Protein AF-A0A9D6AW82-F1 (afdb_monomer_lite)

Secondary structure (DSSP, 8-state):
--HHHHHHHHHHHHHHHHHHHHHHSS--TTHHHHHHHHHHHHHHHHHHHHTT----HHHHHHHHHHHHHHHHHHS-TTTTHHHHHHHHHHHHHHHHHHHHHHHHHH-

Radius of gyration: 14.91 Å; chains: 1; bounding box: 45×24×32 Å

pLDDT: mean 70.43, std 11.09, range [44.69, 91.81]

Foldseek 3Di:
DDPVLVVQLVVLVVVLVVQLVVQVVDPDVLSSVLSVLLSVLLSVQSNCVSVVHHQDLVNSLVVSVVCVVVVCVPPPCPPVVVVVVVSVVVSSVRNSVSSVVSVVVVD

Sequence (107 aa):
MTEDQESKCHKIIHSHAVAGAAGNAVPVPGLGIATDMVTMTTMTMSLCAVFGGSLTEEAAKALAIATIKNTLLKQPIKTLTKELSKLIPFLGQVVAPSITVIMLEAA

Structure (mmCIF, N/CA/C/O backbone):
data_AF-A0A9D6AW82-F1
#
_entry.id   AF-A0A9D6AW82-F1
#
loop_
_atom_site.group_PDB
_atom_site.id
_atom_site.type_symbol
_atom_site.label_atom_id
_atom_site.label_alt_id
_atom_site.label_comp_id
_atom_site.label_asym_id
_atom_site.label_entity_id
_atom_site.label_seq_id
_atom_site.pdbx_PDB_ins_code
_atom_site.Cartn_x
_atom_site.Cartn_y
_atom_site.Cartn_z
_atom_site.occupancy
_atom_site.B_iso_or_equiv
_atom_site.auth_seq_id
_atom_site.auth_comp_id
_atom_site.auth_asym_id
_atom_site.auth_atom_id
_atom_site.pdbx_PDB_model_num
ATOM 1 N N . MET A 1 1 ? -12.156 -5.647 18.685 1.00 69.12 1 MET A N 1
ATOM 2 C CA . M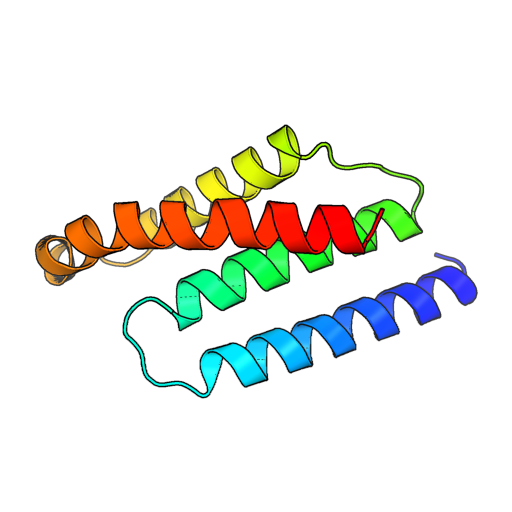ET A 1 1 ? -12.617 -5.742 17.290 1.00 69.12 1 MET A CA 1
ATOM 3 C C . MET A 1 1 ? -14.006 -6.337 17.342 1.00 69.12 1 MET A C 1
ATOM 5 O O . MET A 1 1 ? -14.157 -7.388 17.950 1.00 69.12 1 MET A O 1
ATOM 9 N N . THR A 1 2 ? -15.012 -5.621 16.852 1.00 91.81 2 THR A N 1
ATOM 10 C CA . THR A 1 2 ? -16.371 -6.164 16.711 1.00 91.81 2 THR A CA 1
ATOM 11 C C . THR A 1 2 ? -16.453 -7.052 15.468 1.00 91.81 2 THR A C 1
ATOM 13 O O . THR A 1 2 ? -15.596 -6.944 14.590 1.00 91.81 2 THR A O 1
ATOM 16 N N . GLU A 1 3 ? -17.488 -7.887 15.353 1.00 90.94 3 GLU A N 1
ATOM 17 C CA . GLU A 1 3 ? -17.711 -8.727 14.161 1.00 90.94 3 GLU A CA 1
ATOM 18 C C . GLU A 1 3 ? -17.812 -7.885 12.872 1.00 90.94 3 GLU A C 1
ATOM 20 O O . GLU A 1 3 ? -17.272 -8.249 11.827 1.00 90.94 3 GLU A O 1
ATOM 25 N N . ASP A 1 4 ? -18.409 -6.690 12.958 1.00 86.94 4 ASP A N 1
ATOM 26 C CA . ASP A 1 4 ? -18.447 -5.727 11.851 1.00 86.94 4 ASP A CA 1
ATOM 27 C C . ASP A 1 4 ? -17.056 -5.208 11.461 1.00 86.94 4 ASP A C 1
ATOM 29 O O . ASP A 1 4 ? -16.755 -5.048 10.275 1.00 86.94 4 ASP A O 1
ATOM 33 N N . GLN A 1 5 ? -16.196 -4.924 12.444 1.00 85.06 5 GLN A N 1
ATOM 34 C CA . GLN A 1 5 ? -14.820 -4.495 12.188 1.00 85.06 5 GLN A CA 1
ATOM 35 C C . GLN A 1 5 ? -13.996 -5.633 11.584 1.00 85.06 5 GLN A C 1
ATOM 37 O O . GLN A 1 5 ? -13.243 -5.403 10.643 1.00 85.06 5 GLN A O 1
ATOM 42 N N . GLU A 1 6 ? -14.179 -6.859 12.071 1.00 87.75 6 GLU A N 1
ATOM 43 C CA . GLU A 1 6 ? -13.517 -8.052 11.546 1.00 87.75 6 GLU A CA 1
ATOM 44 C C . GLU A 1 6 ? -13.876 -8.298 10.076 1.00 87.75 6 GLU A C 1
ATOM 46 O O . GLU A 1 6 ? -12.992 -8.423 9.226 1.00 87.75 6 GLU A O 1
ATOM 51 N N . SER A 1 7 ? -15.172 -8.262 9.751 1.00 90.75 7 SER A N 1
ATOM 52 C CA . SER A 1 7 ? -15.672 -8.415 8.381 1.00 90.75 7 SER A CA 1
ATOM 53 C C . SER A 1 7 ? -15.122 -7.338 7.438 1.00 90.75 7 SER A C 1
ATOM 55 O O . SER A 1 7 ? -14.711 -7.635 6.311 1.00 90.75 7 SER A O 1
ATOM 57 N N . LYS A 1 8 ? -15.046 -6.081 7.899 1.00 86.88 8 LYS A N 1
ATOM 58 C CA . LYS A 1 8 ? -14.448 -4.974 7.132 1.00 86.88 8 LYS A CA 1
ATOM 59 C C . LYS A 1 8 ? -12.949 -5.174 6.915 1.00 86.88 8 LYS A C 1
ATOM 61 O O . LYS A 1 8 ? -12.491 -5.043 5.780 1.00 86.88 8 LYS A O 1
ATOM 66 N N . CYS A 1 9 ? -12.205 -5.543 7.957 1.00 85.81 9 CYS A N 1
ATOM 67 C CA . CYS A 1 9 ? -10.777 -5.842 7.859 1.00 85.81 9 CYS A CA 1
ATOM 68 C C . CYS A 1 9 ? -10.504 -6.962 6.847 1.00 85.81 9 CYS A C 1
ATOM 70 O O . CYS A 1 9 ? -9.661 -6.790 5.970 1.00 85.81 9 CYS A O 1
ATOM 72 N N . HIS A 1 10 ? -11.250 -8.070 6.899 1.00 86.88 10 HIS A N 1
ATOM 73 C CA . HIS A 1 10 ? -11.097 -9.171 5.942 1.00 86.88 10 HIS A CA 1
ATOM 74 C C . HIS A 1 10 ? -11.344 -8.739 4.497 1.00 86.88 10 HIS A C 1
ATOM 76 O O . HIS A 1 10 ? -10.545 -9.071 3.622 1.00 86.88 10 HIS A O 1
ATOM 82 N N . LYS A 1 11 ? -12.398 -7.956 4.238 1.00 88.69 11 LYS A N 1
ATOM 83 C CA . LYS A 1 11 ? -12.668 -7.426 2.892 1.00 88.69 11 LYS A CA 1
ATOM 84 C C . LYS A 1 11 ? -11.533 -6.534 2.398 1.00 88.69 11 LYS A C 1
ATOM 86 O O . LYS A 1 11 ? -11.081 -6.702 1.272 1.00 88.69 11 LYS A O 1
ATOM 91 N N . ILE A 1 12 ? -11.044 -5.626 3.243 1.00 85.31 12 ILE A N 1
ATOM 92 C CA . ILE A 1 12 ? -9.932 -4.728 2.905 1.00 85.31 12 ILE A CA 1
ATOM 93 C C . ILE A 1 12 ? -8.673 -5.532 2.576 1.00 85.31 12 ILE A C 1
ATOM 95 O O . ILE A 1 12 ? -8.061 -5.292 1.534 1.00 85.31 12 ILE A O 1
ATOM 99 N N . ILE A 1 13 ? -8.314 -6.497 3.429 1.00 87.69 13 ILE A N 1
ATOM 100 C CA . ILE A 1 13 ? -7.117 -7.324 3.261 1.00 87.69 13 ILE A CA 1
ATOM 101 C C . ILE A 1 13 ? -7.212 -8.146 1.976 1.00 87.69 13 ILE A C 1
ATOM 103 O O . ILE A 1 13 ? -6.261 -8.161 1.199 1.00 87.69 13 ILE A O 1
ATOM 107 N N . HIS A 1 14 ? -8.352 -8.790 1.711 1.00 86.44 14 HIS A N 1
ATOM 108 C CA . HIS A 1 14 ? -8.512 -9.589 0.499 1.00 86.44 14 HIS A CA 1
ATOM 109 C C . HIS A 1 14 ? -8.499 -8.746 -0.773 1.00 86.44 14 HIS A C 1
ATOM 111 O O . HIS A 1 14 ? -7.789 -9.101 -1.711 1.00 86.44 14 HIS A O 1
ATOM 117 N N . SER A 1 15 ? -9.214 -7.620 -0.807 1.00 82.06 15 SER A N 1
ATOM 118 C CA . SER A 1 15 ? -9.234 -6.747 -1.985 1.00 82.06 15 SER A CA 1
ATOM 119 C C . SER A 1 15 ? -7.842 -6.214 -2.320 1.00 82.06 15 SER A C 1
ATOM 121 O O . SER A 1 15 ? -7.419 -6.273 -3.473 1.00 82.06 15 SER A O 1
ATOM 123 N N . HIS A 1 16 ? -7.093 -5.761 -1.311 1.00 83.56 16 HIS A N 1
ATOM 124 C CA . HIS A 1 16 ? -5.728 -5.280 -1.512 1.00 83.56 16 HIS A CA 1
ATOM 125 C C . HIS A 1 16 ? -4.767 -6.426 -1.855 1.00 83.56 16 HIS A C 1
ATOM 127 O O . HIS A 1 16 ? -3.926 -6.258 -2.727 1.00 83.56 16 HIS A O 1
ATOM 133 N N . ALA A 1 17 ? -4.909 -7.615 -1.260 1.00 79.31 17 ALA A N 1
ATOM 134 C CA . ALA A 1 17 ? -4.089 -8.774 -1.623 1.00 79.31 17 ALA A CA 1
ATOM 135 C C . ALA A 1 17 ? -4.283 -9.183 -3.094 1.00 79.31 17 ALA A C 1
ATOM 137 O O . ALA A 1 17 ? -3.308 -9.477 -3.784 1.00 79.31 17 ALA A O 1
ATOM 138 N N . VAL A 1 18 ? -5.523 -9.153 -3.593 1.00 82.06 18 VAL A N 1
ATOM 139 C CA . VAL A 1 18 ? -5.825 -9.413 -5.009 1.00 82.06 18 VAL A CA 1
ATOM 140 C C . VAL A 1 18 ? -5.248 -8.313 -5.902 1.00 82.06 18 VAL A C 1
ATOM 142 O O . VAL A 1 18 ? -4.625 -8.630 -6.913 1.00 82.06 18 VAL A O 1
ATOM 145 N N . ALA A 1 19 ? -5.390 -7.040 -5.521 1.00 79.56 19 ALA A N 1
ATOM 146 C CA . ALA A 1 19 ? -4.813 -5.919 -6.265 1.00 79.56 19 ALA A CA 1
ATOM 147 C C . ALA A 1 19 ? -3.277 -5.999 -6.334 1.00 79.56 19 ALA A C 1
ATOM 149 O O . ALA A 1 19 ? -2.697 -5.847 -7.410 1.00 79.56 19 ALA A O 1
ATOM 150 N N . GLY A 1 20 ? -2.625 -6.321 -5.214 1.00 77.88 20 GLY A N 1
ATOM 151 C CA . GLY A 1 20 ? -1.182 -6.534 -5.139 1.00 77.88 20 GLY A CA 1
ATOM 152 C C . GLY A 1 20 ? -0.724 -7.712 -5.996 1.00 77.88 20 GLY A C 1
ATOM 153 O O . GLY A 1 20 ? 0.227 -7.586 -6.765 1.00 77.88 20 GLY A O 1
ATOM 154 N N . ALA A 1 21 ? -1.433 -8.843 -5.945 1.00 75.88 21 ALA A N 1
ATOM 155 C CA . ALA A 1 21 ? -1.131 -10.004 -6.781 1.00 75.88 21 ALA A CA 1
ATOM 156 C C . ALA A 1 21 ? -1.296 -9.699 -8.282 1.00 75.88 21 ALA A C 1
ATOM 158 O O . ALA A 1 21 ? -0.437 -10.066 -9.083 1.00 75.88 21 ALA A O 1
ATOM 159 N N . ALA A 1 22 ? -2.359 -8.985 -8.664 1.00 78.31 22 ALA A N 1
ATOM 160 C CA . ALA A 1 22 ? -2.606 -8.592 -10.048 1.00 78.31 22 ALA A CA 1
ATOM 161 C C . ALA A 1 22 ? -1.549 -7.602 -10.566 1.00 78.31 22 ALA A C 1
ATOM 163 O O . ALA A 1 22 ? -1.037 -7.773 -11.672 1.00 78.31 22 ALA A O 1
ATOM 164 N N . GLY A 1 23 ? -1.169 -6.602 -9.766 1.00 69.56 23 GLY A N 1
ATOM 165 C CA . GLY A 1 23 ? -0.151 -5.624 -10.157 1.00 69.56 23 GLY A CA 1
ATOM 166 C C . GLY A 1 23 ? 1.276 -6.191 -10.191 1.00 69.56 23 GLY A C 1
ATOM 167 O O . GLY A 1 23 ? 2.120 -5.665 -10.914 1.00 69.56 23 GLY A O 1
ATOM 168 N N . ASN A 1 24 ? 1.541 -7.291 -9.478 1.00 70.69 24 ASN A N 1
ATOM 169 C CA . ASN A 1 24 ? 2.799 -8.046 -9.551 1.00 70.69 24 ASN A CA 1
ATOM 170 C C . ASN A 1 24 ? 2.852 -9.075 -10.692 1.00 70.69 24 ASN A C 1
ATOM 172 O O . ASN A 1 24 ? 3.928 -9.591 -10.993 1.00 70.69 24 ASN A O 1
ATOM 176 N N . ALA A 1 25 ? 1.724 -9.387 -11.339 1.00 73.94 25 ALA A N 1
ATOM 177 C CA . ALA A 1 25 ? 1.687 -10.354 -12.439 1.00 73.94 25 ALA A CA 1
ATOM 178 C C . ALA A 1 25 ? 2.450 -9.867 -13.687 1.00 73.94 25 ALA A C 1
ATOM 180 O O . ALA A 1 25 ? 2.798 -10.662 -14.561 1.00 73.94 25 ALA A O 1
ATOM 181 N N . VAL A 1 26 ? 2.724 -8.563 -13.772 1.00 71.38 26 VAL A N 1
ATOM 182 C CA . VAL A 1 26 ? 3.478 -7.941 -14.858 1.00 71.38 26 VAL A CA 1
ATOM 183 C C . VAL A 1 26 ? 4.976 -7.942 -14.505 1.00 71.38 26 VAL A C 1
ATOM 185 O O . VAL A 1 26 ? 5.371 -7.276 -13.545 1.00 71.38 26 VAL A O 1
ATOM 188 N N . PRO A 1 27 ? 5.847 -8.627 -15.275 1.00 61.81 27 PRO A N 1
ATOM 189 C CA . PRO A 1 27 ? 7.271 -8.765 -14.964 1.00 61.81 27 PRO A CA 1
ATOM 190 C C . PRO A 1 27 ? 8.067 -7.512 -15.371 1.00 61.81 27 PRO A C 1
ATOM 192 O O . PRO A 1 27 ? 8.954 -7.561 -16.222 1.00 61.81 27 PRO A O 1
ATOM 195 N N . VAL A 1 28 ? 7.742 -6.364 -14.772 1.00 72.19 28 VAL A N 1
ATOM 196 C CA . VAL A 1 28 ? 8.477 -5.104 -14.948 1.00 72.19 28 VAL A CA 1
ATOM 197 C C . VAL A 1 28 ? 9.385 -4.880 -13.733 1.00 72.19 28 VAL A C 1
ATOM 199 O O . VAL A 1 28 ? 8.893 -4.844 -12.600 1.00 72.19 28 VAL A O 1
ATOM 202 N N . PRO A 1 29 ? 10.706 -4.701 -13.929 1.00 62.91 29 PRO A N 1
ATOM 203 C CA . PRO A 1 29 ? 11.631 -4.410 -12.837 1.00 62.91 29 PRO A CA 1
ATOM 204 C C . PRO A 1 29 ? 11.167 -3.205 -12.007 1.00 62.91 29 PRO A C 1
ATOM 206 O O . PRO A 1 29 ? 10.921 -2.130 -12.543 1.00 62.91 29 PRO A O 1
ATOM 209 N N . GLY A 1 30 ? 11.028 -3.382 -10.691 1.00 68.06 30 GLY A N 1
ATOM 210 C CA . GLY A 1 30 ? 10.600 -2.328 -9.759 1.00 68.06 30 GLY A CA 1
ATOM 211 C C . GLY A 1 30 ? 9.100 -2.086 -9.661 1.00 68.06 30 GLY A C 1
ATOM 212 O O . GLY A 1 30 ? 8.666 -1.586 -8.629 1.00 68.06 30 GLY A O 1
ATOM 213 N N . LEU A 1 31 ? 8.305 -2.479 -10.661 1.00 72.00 31 LEU A N 1
ATOM 214 C CA . LEU A 1 31 ? 6.848 -2.327 -10.606 1.00 72.00 31 LEU A CA 1
ATOM 215 C C . LEU A 1 31 ? 6.260 -3.126 -9.446 1.00 72.00 31 LEU A C 1
ATOM 217 O O . LEU A 1 31 ? 5.437 -2.598 -8.713 1.00 72.00 31 LEU A O 1
ATOM 221 N N . GLY A 1 32 ? 6.736 -4.352 -9.232 1.00 70.31 32 GLY A N 1
ATOM 222 C CA . GLY A 1 32 ? 6.235 -5.176 -8.139 1.00 70.31 32 GLY A CA 1
ATOM 223 C C . GLY A 1 32 ? 6.466 -4.568 -6.755 1.00 70.31 32 GLY A C 1
ATOM 224 O O . GLY A 1 32 ? 5.552 -4.464 -5.945 1.00 70.31 32 GLY A O 1
ATOM 225 N N . ILE A 1 33 ? 7.664 -4.015 -6.542 1.00 73.12 33 ILE A N 1
ATOM 226 C CA . ILE A 1 33 ? 8.003 -3.276 -5.320 1.00 73.12 33 ILE A CA 1
ATOM 227 C C . ILE A 1 33 ? 7.084 -2.053 -5.164 1.00 73.12 33 ILE A C 1
ATOM 229 O O . ILE A 1 33 ? 6.579 -1.806 -4.071 1.00 73.12 33 ILE A O 1
ATOM 233 N N . 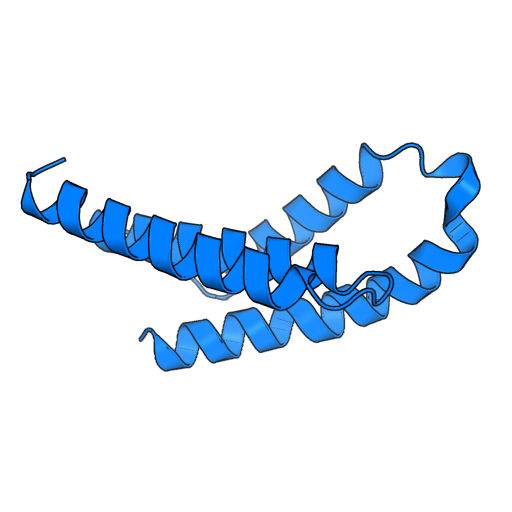ALA A 1 34 ? 6.840 -1.300 -6.245 1.00 73.44 34 ALA A N 1
ATOM 234 C CA . ALA A 1 34 ? 5.950 -0.138 -6.232 1.00 73.44 34 ALA A CA 1
ATOM 235 C C . ALA A 1 34 ? 4.523 -0.533 -5.835 1.00 73.44 34 ALA A C 1
ATOM 237 O O . ALA A 1 34 ? 3.959 0.031 -4.898 1.00 73.44 34 ALA A O 1
ATOM 238 N N . THR A 1 35 ? 3.974 -1.531 -6.527 1.00 79.62 35 THR A N 1
ATOM 239 C CA . THR A 1 35 ? 2.637 -2.078 -6.307 1.00 79.62 35 THR A CA 1
ATOM 240 C C . THR A 1 35 ? 2.477 -2.563 -4.873 1.00 79.62 35 THR A C 1
ATOM 242 O O . THR A 1 35 ? 1.498 -2.194 -4.226 1.00 79.62 35 THR A O 1
ATOM 245 N N . ASP A 1 36 ? 3.437 -3.325 -4.345 1.00 76.38 36 ASP A N 1
ATOM 246 C CA . ASP A 1 36 ? 3.387 -3.828 -2.970 1.00 76.38 36 ASP A CA 1
ATOM 247 C C . ASP A 1 36 ? 3.360 -2.691 -1.956 1.00 76.38 36 ASP A C 1
ATOM 249 O O . ASP A 1 36 ? 2.574 -2.720 -1.012 1.00 76.38 36 ASP A O 1
ATOM 253 N N . MET A 1 37 ? 4.168 -1.652 -2.160 1.00 74.56 37 MET A N 1
ATOM 254 C CA . MET A 1 37 ? 4.220 -0.526 -1.229 1.00 74.56 37 MET A CA 1
ATOM 255 C C . MET A 1 37 ? 2.941 0.299 -1.260 1.00 74.56 37 MET A C 1
ATOM 257 O O . MET A 1 37 ? 2.402 0.616 -0.204 1.00 74.56 37 MET A O 1
ATOM 261 N N . VAL A 1 38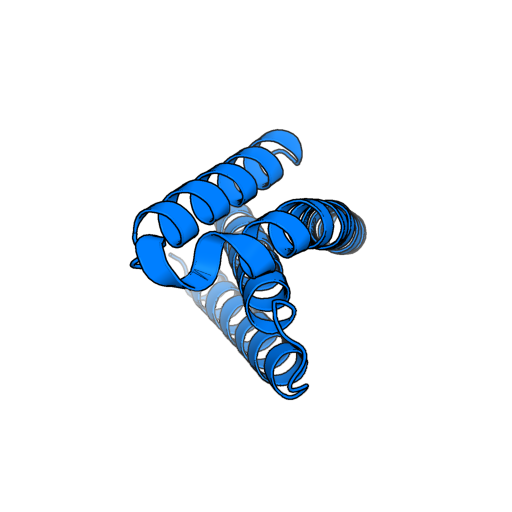 ? 2.412 0.586 -2.449 1.00 78.88 38 VAL A N 1
ATOM 262 C CA . VAL A 1 38 ? 1.124 1.276 -2.596 1.00 78.88 38 VAL A CA 1
ATOM 263 C C . VAL A 1 38 ? 0.016 0.461 -1.940 1.00 78.88 38 VAL A C 1
ATOM 265 O O . VAL A 1 38 ? -0.744 0.991 -1.131 1.00 78.88 38 VAL A O 1
ATOM 268 N N . THR A 1 39 ? -0.037 -0.838 -2.231 1.00 82.44 39 THR A N 1
ATOM 269 C CA . THR A 1 39 ? -1.047 -1.765 -1.711 1.00 82.44 39 THR A CA 1
ATOM 270 C C . THR A 1 39 ? -0.963 -1.891 -0.192 1.00 82.44 39 THR A C 1
ATOM 272 O O . THR A 1 39 ? -1.981 -1.812 0.489 1.00 82.44 39 THR A O 1
ATOM 275 N N . MET A 1 40 ? 0.237 -2.039 0.376 1.00 79.94 40 MET A N 1
ATOM 276 C CA . MET A 1 40 ? 0.425 -2.129 1.826 1.00 79.94 40 MET A CA 1
ATOM 277 C C . MET A 1 40 ? 0.088 -0.816 2.530 1.00 79.94 40 MET A C 1
ATOM 279 O O . MET A 1 40 ? -0.552 -0.840 3.584 1.00 79.94 40 MET A O 1
ATOM 283 N N . THR A 1 41 ? 0.496 0.330 1.977 1.00 77.38 41 THR A N 1
ATOM 284 C CA . THR A 1 41 ? 0.198 1.635 2.577 1.00 77.38 41 THR A CA 1
ATOM 285 C C . THR A 1 41 ? -1.303 1.907 2.567 1.00 77.38 41 THR A C 1
ATOM 287 O O . THR A 1 41 ? -1.863 2.240 3.609 1.00 77.38 41 THR A O 1
ATOM 290 N N . THR A 1 42 ? -1.976 1.684 1.440 1.00 78.12 42 THR A N 1
ATOM 291 C CA . THR A 1 42 ? -3.430 1.890 1.305 1.00 78.12 42 THR A CA 1
ATOM 292 C C . THR A 1 42 ? -4.242 0.888 2.131 1.00 78.12 42 THR A C 1
ATOM 294 O O . THR A 1 42 ? -5.203 1.284 2.798 1.00 78.12 42 THR A O 1
ATOM 297 N N . MET A 1 43 ? -3.795 -0.372 2.216 1.00 83.31 43 MET A N 1
ATOM 298 C CA . MET A 1 43 ? -4.369 -1.368 3.127 1.00 83.31 43 MET A CA 1
ATOM 299 C C . MET A 1 43 ? -4.237 -0.908 4.583 1.00 83.31 43 MET A C 1
ATOM 301 O O . MET A 1 43 ? -5.216 -0.931 5.323 1.00 83.31 43 MET A O 1
ATOM 305 N N . THR A 1 44 ? -3.054 -0.440 4.994 1.00 82.31 44 THR A N 1
ATOM 306 C CA . THR A 1 44 ? -2.802 0.034 6.367 1.00 82.31 44 THR A CA 1
ATOM 307 C C . THR A 1 44 ? -3.688 1.229 6.718 1.00 82.31 44 THR A C 1
ATOM 309 O O . THR A 1 44 ? -4.271 1.266 7.799 1.00 82.31 44 THR A O 1
ATOM 312 N N . MET A 1 45 ? -3.847 2.180 5.795 1.00 78.19 45 MET A N 1
ATOM 313 C CA . MET A 1 45 ? -4.737 3.330 5.981 1.00 78.19 45 MET A CA 1
ATOM 314 C C . MET A 1 45 ? -6.200 2.904 6.121 1.00 78.19 45 MET A C 1
ATOM 316 O O . MET A 1 45 ? -6.879 3.334 7.052 1.00 78.19 45 MET A O 1
ATOM 320 N N . SER A 1 46 ? -6.659 2.012 5.240 1.00 79.12 46 SER A N 1
ATOM 321 C CA . SER A 1 46 ? -8.022 1.475 5.268 1.00 79.12 46 SER A CA 1
ATOM 322 C C . SER A 1 46 ? -8.300 0.721 6.572 1.00 79.12 46 SER A C 1
ATOM 324 O O . SER A 1 46 ? -9.368 0.871 7.161 1.00 79.12 46 SER A O 1
ATOM 326 N N . LEU A 1 47 ? -7.324 -0.044 7.073 1.00 82.19 47 LEU A N 1
ATOM 327 C CA . LEU A 1 47 ? -7.418 -0.720 8.368 1.00 82.19 47 LEU A CA 1
ATOM 328 C C . LEU A 1 47 ? -7.468 0.281 9.529 1.00 82.19 47 LEU A C 1
ATOM 330 O O . LEU A 1 47 ? -8.306 0.124 10.411 1.00 82.19 47 LEU A O 1
ATOM 334 N N . CYS A 1 48 ? -6.646 1.337 9.522 1.00 80.81 48 CYS A N 1
ATOM 335 C CA . CYS A 1 48 ? -6.723 2.404 10.528 1.00 80.81 48 CYS A CA 1
ATOM 336 C C . CYS A 1 48 ? -8.117 3.050 10.583 1.00 80.81 48 CYS A C 1
ATOM 338 O O . CYS A 1 48 ? -8.645 3.253 11.681 1.00 80.81 48 CYS A O 1
ATOM 340 N N . ALA A 1 49 ? -8.743 3.285 9.426 1.00 80.81 49 ALA A N 1
ATOM 341 C CA . ALA A 1 49 ? -10.085 3.856 9.340 1.00 80.81 49 ALA A CA 1
ATOM 342 C C . ALA A 1 49 ? -11.167 2.955 9.969 1.00 80.81 49 ALA A C 1
ATOM 344 O O . ALA A 1 49 ? -12.085 3.462 10.614 1.00 80.81 49 ALA A O 1
ATOM 345 N N . VAL A 1 50 ? -11.043 1.621 9.879 1.00 82.38 50 VAL A N 1
ATOM 346 C CA . VAL A 1 50 ? -11.976 0.668 10.530 1.00 82.38 50 VAL A CA 1
ATOM 347 C C . VAL A 1 50 ? -12.004 0.831 12.056 1.00 82.38 50 VAL A C 1
ATOM 349 O O . VAL A 1 50 ? -13.032 0.578 12.696 1.00 82.38 50 VAL A O 1
ATOM 352 N N . PHE A 1 51 ? -10.899 1.286 12.647 1.00 83.69 51 PHE A N 1
ATOM 353 C CA . PHE A 1 51 ? -10.781 1.538 14.084 1.00 83.69 51 PHE A CA 1
ATOM 354 C C . PHE A 1 51 ? -11.022 3.007 14.472 1.00 83.69 51 PHE A C 1
ATOM 356 O O . PHE A 1 51 ? -10.828 3.363 15.631 1.00 83.69 51 PHE A O 1
ATOM 363 N N . GLY A 1 52 ? -11.468 3.854 13.536 1.00 74.94 52 GLY A N 1
ATOM 364 C CA . GLY A 1 52 ? -11.735 5.276 13.780 1.00 74.94 52 GLY A CA 1
ATOM 365 C C . GLY A 1 52 ? -10.483 6.157 13.817 1.00 74.94 52 GLY A C 1
ATOM 366 O O . GLY A 1 52 ? -10.563 7.315 14.218 1.00 74.94 52 GLY A O 1
ATOM 367 N N . GLY A 1 53 ? -9.327 5.624 13.413 1.00 71.50 53 GLY A N 1
ATOM 368 C CA . GLY A 1 53 ? -8.105 6.398 13.225 1.00 71.50 53 GLY A CA 1
ATOM 369 C C . GLY A 1 53 ? -7.994 6.915 11.792 1.00 71.50 53 GLY A C 1
ATOM 370 O O . GLY A 1 53 ? -8.355 6.224 10.845 1.00 71.50 53 GLY A O 1
ATOM 371 N N . SER A 1 54 ? -7.443 8.110 11.614 1.00 67.12 54 SER A N 1
ATOM 372 C CA . SER A 1 54 ? -7.104 8.653 10.296 1.00 67.12 54 SER A CA 1
ATOM 373 C C . SER A 1 54 ? -5.590 8.770 10.162 1.00 67.12 54 SER A C 1
ATOM 375 O O . SER A 1 54 ? -4.947 9.423 10.986 1.00 67.12 54 SER A O 1
ATOM 377 N N . LEU A 1 55 ? -5.016 8.171 9.119 1.00 68.00 55 LEU A N 1
ATOM 378 C CA . LEU A 1 55 ? -3.651 8.485 8.704 1.00 68.00 55 LEU A CA 1
ATOM 379 C C . LEU A 1 55 ? -3.717 9.683 7.751 1.00 68.00 55 LEU A C 1
ATOM 381 O O . LEU A 1 55 ? -4.430 9.614 6.751 1.00 68.00 55 LEU A O 1
ATOM 385 N N . THR A 1 56 ? -2.995 10.769 8.041 1.00 71.69 56 THR A N 1
ATOM 386 C CA . THR A 1 56 ? -2.902 11.883 7.083 1.00 71.69 56 THR A CA 1
ATOM 387 C C . THR A 1 56 ? -2.118 11.447 5.846 1.00 71.69 56 THR A C 1
ATOM 389 O O . THR A 1 56 ? -1.299 10.523 5.912 1.00 71.69 56 THR A O 1
ATOM 392 N N . GLU A 1 57 ? -2.347 12.109 4.712 1.00 64.25 57 GLU A N 1
ATOM 393 C CA . GLU A 1 57 ? -1.650 11.805 3.459 1.00 64.25 57 GLU A CA 1
ATOM 394 C C . GLU A 1 57 ? -0.127 11.928 3.625 1.00 64.25 57 GLU A C 1
ATOM 396 O O . GLU A 1 57 ? 0.644 11.099 3.136 1.00 64.25 57 GLU A O 1
ATOM 401 N N . GLU A 1 58 ? 0.318 12.926 4.389 1.00 67.88 58 GLU A N 1
ATOM 402 C CA . GLU A 1 58 ? 1.724 13.162 4.702 1.00 67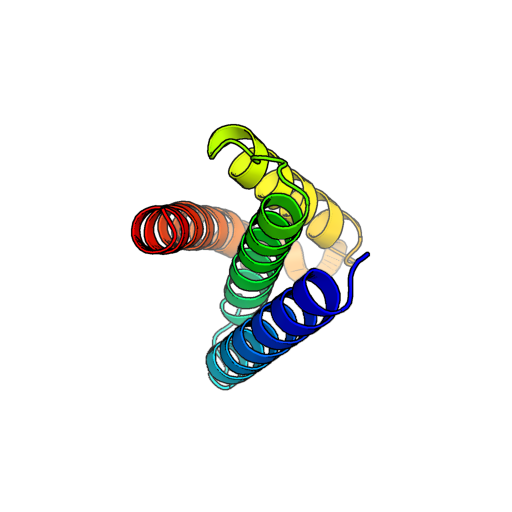.88 58 GLU A CA 1
ATOM 403 C C . GLU A 1 58 ? 2.297 12.042 5.568 1.00 67.88 58 GLU A C 1
ATOM 405 O O . GLU A 1 58 ? 3.418 11.597 5.322 1.00 67.88 58 GLU A O 1
ATOM 410 N N . ALA A 1 59 ? 1.528 11.545 6.544 1.00 70.75 59 ALA A N 1
ATOM 411 C CA . ALA A 1 59 ? 1.931 10.416 7.374 1.00 70.75 59 ALA A CA 1
ATOM 412 C C . ALA A 1 59 ? 2.024 9.125 6.548 1.00 70.75 59 ALA A C 1
ATOM 414 O O . ALA A 1 59 ? 2.986 8.373 6.699 1.00 70.75 59 ALA A O 1
ATOM 415 N N . ALA A 1 60 ? 1.085 8.896 5.625 1.00 67.19 60 ALA A N 1
ATOM 416 C CA . ALA A 1 60 ? 1.096 7.750 4.720 1.00 67.19 60 ALA A CA 1
ATOM 417 C C . ALA A 1 60 ? 2.295 7.786 3.767 1.00 67.19 60 ALA A C 1
ATOM 419 O O . ALA A 1 60 ? 3.029 6.803 3.651 1.00 67.19 60 ALA A O 1
ATOM 420 N N . LYS A 1 61 ? 2.547 8.944 3.144 1.00 64.56 61 LYS A N 1
ATOM 421 C CA . LYS A 1 61 ? 3.710 9.172 2.279 1.00 64.56 61 LYS A CA 1
ATOM 422 C C . LYS A 1 61 ? 5.017 9.021 3.049 1.00 64.56 61 LYS A C 1
ATOM 424 O O . LYS A 1 61 ? 5.925 8.348 2.568 1.00 64.56 61 LYS A O 1
ATOM 429 N N . ALA A 1 62 ? 5.115 9.579 4.255 1.00 70.69 62 ALA A N 1
ATOM 430 C CA . ALA A 1 62 ? 6.295 9.435 5.102 1.00 70.69 62 ALA A CA 1
ATOM 431 C C . ALA A 1 62 ? 6.541 7.972 5.501 1.00 70.69 62 ALA A C 1
ATOM 433 O O . ALA A 1 62 ? 7.680 7.508 5.436 1.00 70.69 62 ALA A O 1
ATOM 434 N N . LEU A 1 63 ? 5.486 7.225 5.847 1.00 70.56 63 LEU A N 1
ATOM 435 C CA . LEU A 1 63 ? 5.571 5.803 6.182 1.00 70.56 63 LEU A CA 1
ATOM 436 C C . LEU A 1 63 ? 5.982 4.961 4.966 1.00 70.56 63 LEU A C 1
ATOM 438 O O . LEU A 1 63 ? 6.837 4.083 5.091 1.00 70.56 63 LEU A O 1
ATOM 442 N N . ALA A 1 64 ? 5.433 5.260 3.786 1.00 66.88 64 ALA A N 1
ATOM 443 C CA . ALA A 1 64 ? 5.802 4.614 2.530 1.00 66.88 64 ALA A CA 1
ATOM 444 C C . ALA A 1 64 ? 7.273 4.884 2.182 1.00 66.88 64 ALA A C 1
ATOM 446 O O . ALA A 1 64 ? 8.024 3.947 1.932 1.00 66.88 64 ALA A O 1
ATOM 447 N N . ILE A 1 65 ? 7.732 6.138 2.263 1.00 66.81 65 ILE A N 1
ATOM 448 C CA . ILE A 1 65 ? 9.134 6.522 2.017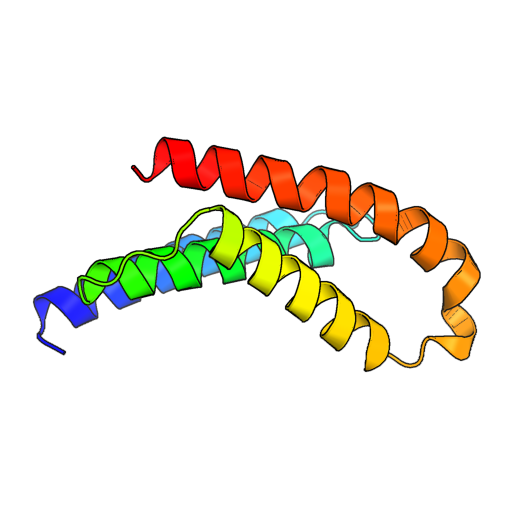 1.00 66.81 65 ILE A CA 1
ATOM 449 C C . ILE A 1 65 ? 10.079 5.878 3.041 1.00 66.81 65 ILE A C 1
ATOM 451 O O . ILE A 1 65 ? 11.150 5.387 2.676 1.00 66.81 65 ILE A O 1
ATOM 455 N N . ALA A 1 66 ? 9.700 5.838 4.320 1.00 70.69 66 ALA A N 1
ATOM 456 C CA . ALA A 1 66 ? 10.484 5.179 5.361 1.00 70.69 66 ALA A CA 1
ATOM 457 C C . ALA A 1 66 ? 10.561 3.660 5.145 1.00 70.69 66 ALA A C 1
ATOM 459 O O . ALA A 1 66 ? 11.622 3.064 5.346 1.00 70.69 66 ALA A O 1
ATOM 460 N N . THR A 1 67 ? 9.466 3.045 4.693 1.00 68.81 67 THR A N 1
ATOM 461 C CA . THR A 1 67 ? 9.403 1.623 4.334 1.00 68.81 67 THR A CA 1
ATOM 462 C C . THR A 1 67 ? 10.256 1.334 3.105 1.00 68.81 67 THR A C 1
ATOM 464 O O . THR A 1 67 ? 11.090 0.439 3.173 1.00 68.81 67 THR A O 1
ATOM 467 N N . ILE A 1 68 ? 10.162 2.145 2.041 1.00 65.94 68 ILE A N 1
ATOM 468 C CA . ILE A 1 68 ? 11.058 2.101 0.871 1.00 65.94 68 ILE A CA 1
ATOM 469 C C . ILE A 1 68 ? 12.509 2.111 1.344 1.00 65.94 68 ILE A C 1
ATOM 471 O O . ILE A 1 68 ? 13.290 1.223 1.013 1.00 65.94 68 ILE A O 1
ATOM 475 N N . LYS A 1 69 ? 12.869 3.100 2.166 1.00 64.25 69 LYS A N 1
ATOM 476 C CA . LYS A 1 69 ? 14.235 3.272 2.651 1.00 64.25 69 LYS A CA 1
ATOM 477 C C . LYS A 1 69 ? 14.700 2.058 3.459 1.00 64.25 69 LYS A C 1
ATOM 479 O O . LYS A 1 69 ? 15.803 1.583 3.223 1.00 64.25 69 LYS A O 1
ATOM 484 N N . ASN A 1 70 ? 13.880 1.523 4.362 1.00 66.75 70 ASN A N 1
ATOM 485 C CA . ASN A 1 70 ? 14.234 0.351 5.171 1.00 66.75 70 ASN A CA 1
ATOM 486 C C . ASN A 1 70 ? 14.300 -0.955 4.367 1.00 66.75 70 ASN A C 1
ATOM 488 O O . ASN A 1 70 ? 15.223 -1.742 4.573 1.00 66.75 70 ASN A O 1
ATOM 492 N N . THR A 1 71 ? 13.354 -1.186 3.457 1.00 64.62 71 THR A N 1
ATOM 493 C CA . THR A 1 71 ? 13.330 -2.364 2.580 1.00 64.62 71 THR A CA 1
ATOM 494 C C . THR A 1 71 ? 14.535 -2.356 1.650 1.00 64.62 71 THR A C 1
ATOM 496 O O . THR A 1 71 ? 15.236 -3.361 1.552 1.00 64.62 71 THR A O 1
ATOM 499 N N . LEU A 1 72 ? 14.850 -1.202 1.056 1.00 59.88 72 LEU A N 1
ATOM 500 C CA . LEU A 1 72 ? 16.042 -1.043 0.231 1.00 59.88 72 LEU A CA 1
ATOM 501 C C . LEU A 1 72 ? 17.314 -1.248 1.059 1.00 59.88 72 LEU A C 1
ATOM 503 O O . LEU A 1 72 ? 18.140 -2.063 0.668 1.00 59.88 72 LEU A O 1
ATOM 507 N N . LEU A 1 73 ? 17.456 -0.588 2.219 1.00 57.47 73 LEU A N 1
ATOM 508 C CA . LEU A 1 73 ? 18.643 -0.698 3.086 1.00 57.47 73 LEU A CA 1
ATOM 509 C C . LEU A 1 73 ? 18.908 -2.119 3.611 1.00 57.47 73 LEU A C 1
ATOM 511 O O . LEU A 1 73 ? 20.059 -2.445 3.899 1.00 57.47 73 LEU A O 1
ATOM 515 N N . LYS A 1 74 ? 17.871 -2.958 3.743 1.00 57.53 74 LYS A N 1
ATOM 516 C CA . LYS A 1 74 ? 17.997 -4.358 4.181 1.00 57.53 74 LYS A CA 1
ATOM 517 C C . LYS A 1 74 ? 18.301 -5.342 3.051 1.00 57.53 74 LYS A C 1
ATOM 519 O O . 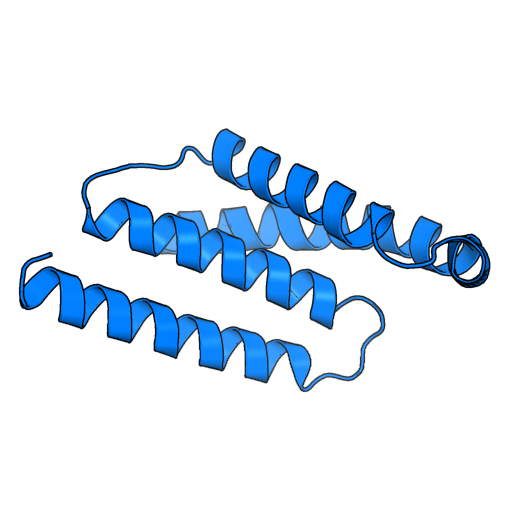LYS A 1 74 ? 18.768 -6.443 3.340 1.00 57.53 74 LYS A O 1
ATOM 524 N N . GLN A 1 75 ? 18.063 -4.988 1.789 1.00 53.69 75 GLN A N 1
ATOM 525 C CA . GLN A 1 75 ? 18.508 -5.815 0.668 1.00 53.69 75 GLN A CA 1
ATOM 526 C C . GLN A 1 75 ? 20.031 -5.660 0.486 1.00 53.69 75 GLN A C 1
ATOM 528 O O . GLN A 1 75 ? 20.578 -4.598 0.781 1.00 53.69 75 GLN A O 1
ATOM 533 N N . PRO A 1 76 ? 20.769 -6.690 0.033 1.00 48.78 76 PRO A N 1
ATOM 534 C CA . PRO A 1 76 ? 22.215 -6.602 -0.166 1.00 48.78 76 PRO A CA 1
ATOM 535 C C . PRO A 1 76 ? 22.521 -5.690 -1.371 1.00 48.78 76 PRO A C 1
ATOM 537 O O . PRO A 1 76 ? 22.773 -6.136 -2.487 1.00 48.78 76 PRO A O 1
ATOM 540 N N . ILE A 1 77 ? 22.491 -4.374 -1.139 1.00 52.41 77 ILE A N 1
ATOM 541 C CA . ILE A 1 77 ? 22.592 -3.295 -2.138 1.00 52.41 77 ILE A CA 1
ATOM 542 C C . ILE A 1 77 ? 23.948 -3.267 -2.864 1.00 52.41 77 ILE A C 1
ATOM 544 O O . ILE A 1 77 ? 24.069 -2.611 -3.899 1.00 52.41 77 ILE A O 1
ATOM 548 N N . LYS A 1 78 ? 24.975 -3.984 -2.386 1.00 47.12 78 LYS A N 1
ATOM 549 C CA . LYS A 1 78 ? 26.334 -3.913 -2.953 1.00 47.12 78 LYS A CA 1
ATOM 550 C C . LYS A 1 78 ? 26.452 -4.381 -4.413 1.00 47.12 78 LYS A C 1
ATOM 552 O O . LYS A 1 78 ? 27.401 -3.967 -5.066 1.00 47.12 78 LYS A O 1
ATOM 557 N N . THR A 1 79 ? 25.499 -5.154 -4.943 1.00 48.62 79 THR A N 1
ATOM 558 C CA . THR A 1 79 ? 25.563 -5.665 -6.334 1.00 48.62 79 THR A CA 1
ATOM 559 C C . THR A 1 79 ? 24.524 -5.033 -7.279 1.00 48.62 79 THR A C 1
ATOM 561 O O . THR A 1 79 ? 24.706 -5.065 -8.491 1.00 48.62 79 THR A O 1
ATOM 564 N N . LEU A 1 80 ? 23.468 -4.385 -6.766 1.00 51.19 80 LEU A N 1
ATOM 565 C CA . LEU A 1 80 ? 22.337 -3.859 -7.566 1.00 51.19 80 LEU A CA 1
ATOM 566 C C . LEU A 1 80 ? 22.239 -2.321 -7.596 1.00 51.19 80 LEU A C 1
ATOM 568 O O . LEU A 1 80 ? 21.276 -1.758 -8.114 1.00 51.19 80 LEU A O 1
ATOM 572 N N . THR A 1 81 ? 23.229 -1.614 -7.050 1.00 55.00 81 THR A N 1
ATOM 573 C CA . THR A 1 81 ? 23.162 -0.165 -6.785 1.00 55.00 81 THR A CA 1
ATOM 574 C C . THR A 1 81 ? 23.016 0.697 -8.040 1.00 55.00 81 THR A C 1
ATOM 576 O O . THR A 1 81 ? 22.463 1.787 -7.959 1.00 55.00 81 THR A O 1
ATOM 579 N N . LYS A 1 82 ? 23.489 0.237 -9.205 1.00 53.50 82 LYS A N 1
ATOM 580 C CA . LYS A 1 82 ? 23.500 1.043 -10.440 1.00 53.50 82 LYS A CA 1
ATOM 581 C C . LYS A 1 82 ? 22.154 1.064 -11.172 1.00 53.50 82 LYS A C 1
ATOM 583 O O . LYS A 1 82 ? 21.825 2.063 -11.804 1.00 53.50 82 LYS A O 1
ATOM 588 N N . GLU A 1 83 ? 21.388 -0.017 -11.064 1.00 54.72 83 GLU A N 1
ATOM 589 C CA . GLU A 1 83 ? 20.053 -0.130 -11.666 1.00 54.72 83 GLU A CA 1
ATOM 590 C C . GLU A 1 83 ? 18.962 0.262 -10.660 1.00 54.72 83 GLU A C 1
ATOM 592 O O . GLU A 1 83 ? 18.030 0.979 -11.016 1.00 54.72 83 GLU A O 1
ATOM 597 N N . LEU A 1 84 ? 19.129 -0.058 -9.368 1.00 53.66 84 LEU A N 1
ATOM 598 C CA . LEU A 1 84 ? 18.219 0.424 -8.324 1.00 53.66 84 LEU A CA 1
ATOM 599 C C . LEU A 1 84 ? 18.319 1.939 -8.098 1.00 53.66 84 LEU A C 1
ATOM 601 O O . LEU A 1 84 ? 17.289 2.555 -7.848 1.00 53.66 84 LEU A O 1
ATOM 605 N N . SER A 1 85 ? 19.491 2.583 -8.231 1.00 54.19 85 SER A N 1
ATOM 606 C CA . SER A 1 85 ? 19.574 4.049 -8.056 1.00 54.19 85 SER A CA 1
ATOM 607 C C . SER A 1 85 ? 18.828 4.841 -9.132 1.00 54.19 85 SER A C 1
ATOM 609 O O . SER A 1 85 ? 18.364 5.943 -8.849 1.00 54.19 85 SER A O 1
ATOM 611 N N . LYS A 1 86 ? 18.648 4.272 -10.331 1.00 57.22 86 LYS A N 1
ATOM 612 C CA . LYS A 1 86 ? 17.773 4.823 -11.380 1.00 57.22 86 LYS A CA 1
ATOM 613 C C . LYS A 1 86 ? 16.297 4.507 -11.132 1.00 57.22 86 LYS A C 1
ATOM 615 O O . LYS A 1 86 ? 15.432 5.282 -11.523 1.00 57.22 86 LYS A O 1
ATOM 620 N N . LEU A 1 87 ? 16.014 3.387 -10.470 1.00 61.31 87 LEU A N 1
ATOM 621 C CA . LEU A 1 87 ? 14.660 2.929 -10.169 1.00 61.31 87 LEU A CA 1
ATOM 622 C C . LEU A 1 87 ? 14.048 3.642 -8.959 1.00 61.31 87 LEU A C 1
ATOM 624 O O . LEU A 1 87 ? 12.845 3.831 -8.933 1.00 61.31 87 LEU A O 1
ATOM 628 N N . ILE A 1 88 ? 14.851 4.075 -7.980 1.00 60.44 88 ILE A N 1
ATOM 629 C CA . ILE A 1 88 ? 14.406 4.828 -6.790 1.00 60.44 88 ILE A CA 1
ATOM 630 C C . ILE A 1 88 ? 13.620 6.105 -7.139 1.00 60.44 88 ILE A C 1
ATOM 632 O O . ILE A 1 88 ? 12.521 6.266 -6.603 1.00 60.44 88 ILE A O 1
ATOM 636 N N . PRO A 1 89 ? 14.113 7.013 -8.009 1.00 62.22 89 PRO A N 1
ATOM 637 C CA . PRO A 1 89 ? 13.340 8.191 -8.392 1.00 62.22 89 PRO A CA 1
ATOM 638 C C . PRO A 1 89 ? 12.052 7.807 -9.130 1.00 62.22 89 PRO A C 1
ATOM 640 O O . PRO A 1 89 ? 11.015 8.412 -8.875 1.00 62.22 89 PRO A O 1
ATOM 643 N N . PHE A 1 90 ? 12.079 6.751 -9.948 1.00 64.56 90 PHE A N 1
ATOM 644 C CA . PHE A 1 90 ? 10.893 6.252 -10.647 1.00 64.56 90 PHE A CA 1
ATOM 645 C C . PHE A 1 90 ? 9.859 5.633 -9.687 1.00 64.56 90 PHE A C 1
ATOM 647 O O . PHE A 1 90 ? 8.673 5.928 -9.764 1.00 64.56 90 PHE A O 1
ATOM 654 N N . LEU A 1 91 ? 10.310 4.842 -8.712 1.00 64.00 91 LEU A N 1
ATOM 655 C CA . LEU A 1 91 ? 9.495 4.251 -7.651 1.00 64.00 91 LEU A CA 1
ATOM 656 C C . LEU A 1 91 ? 8.817 5.329 -6.809 1.00 64.00 91 LEU A C 1
ATOM 658 O O . LEU A 1 91 ? 7.607 5.281 -6.625 1.00 64.00 91 LEU A O 1
ATOM 662 N N . GLY A 1 92 ? 9.570 6.328 -6.341 1.00 60.41 92 GLY A N 1
ATOM 663 C CA . GLY A 1 92 ? 9.002 7.454 -5.596 1.00 60.41 92 GLY A CA 1
ATOM 664 C C . GLY A 1 92 ? 7.971 8.238 -6.414 1.00 60.41 92 GLY A C 1
ATOM 665 O O . GLY A 1 92 ? 6.923 8.604 -5.884 1.00 60.41 92 GLY A O 1
ATOM 666 N N . GLN A 1 93 ? 8.233 8.436 -7.711 1.00 63.47 93 GLN A N 1
ATOM 667 C CA . GLN A 1 93 ? 7.320 9.108 -8.638 1.00 63.47 93 GLN A CA 1
ATOM 668 C C . GLN A 1 93 ? 6.064 8.305 -8.977 1.00 63.47 93 GLN A C 1
ATOM 670 O O . GLN A 1 93 ? 5.072 8.923 -9.332 1.00 63.47 93 GLN A O 1
ATOM 675 N N . VAL A 1 94 ? 6.074 6.975 -8.877 1.00 68.88 94 VAL A N 1
ATOM 676 C CA . VAL A 1 94 ? 4.885 6.144 -9.132 1.00 68.88 94 VAL A CA 1
ATOM 677 C C . VAL A 1 94 ? 4.097 5.910 -7.847 1.00 68.88 94 VAL A C 1
ATOM 679 O O . VAL A 1 94 ? 2.878 6.062 -7.846 1.00 68.88 94 VAL A O 1
ATOM 682 N N . VAL A 1 95 ? 4.777 5.598 -6.741 1.00 67.75 95 VAL A N 1
ATOM 683 C CA . VAL A 1 95 ? 4.164 5.229 -5.453 1.00 67.75 95 VAL A CA 1
ATOM 684 C C . VAL A 1 95 ? 3.446 6.413 -4.807 1.00 67.75 95 VAL A C 1
ATOM 686 O O . VAL A 1 95 ? 2.324 6.271 -4.333 1.00 67.75 95 VAL A O 1
ATOM 689 N N . ALA A 1 96 ? 4.058 7.602 -4.809 1.00 63.59 96 ALA A N 1
ATOM 690 C CA . ALA A 1 96 ? 3.455 8.781 -4.192 1.00 63.59 96 ALA A CA 1
ATOM 691 C C . ALA A 1 96 ? 2.110 9.195 -4.829 1.00 63.59 96 ALA A C 1
ATOM 693 O O . ALA A 1 96 ? 1.155 9.370 -4.072 1.00 63.59 96 ALA A O 1
ATOM 694 N N . PRO A 1 97 ? 1.979 9.334 -6.167 1.00 68.31 97 PRO A N 1
ATOM 695 C CA . PRO A 1 97 ? 0.697 9.683 -6.773 1.00 68.31 97 PRO A CA 1
ATOM 696 C C . PRO A 1 97 ? -0.318 8.545 -6.719 1.00 68.31 97 PRO A C 1
ATOM 698 O O . PRO A 1 97 ? -1.499 8.825 -6.579 1.00 68.31 97 PRO A O 1
ATOM 701 N N . SER A 1 98 ? 0.098 7.278 -6.790 1.00 69.62 98 SER A N 1
ATOM 702 C CA . SER A 1 98 ? -0.854 6.162 -6.691 1.00 69.62 98 SER A CA 1
ATOM 703 C C . SER A 1 98 ? -1.459 6.034 -5.290 1.00 69.62 98 SER A C 1
ATOM 705 O O . SER A 1 98 ? -2.661 5.811 -5.182 1.00 69.62 98 SER A O 1
ATOM 707 N N . ILE A 1 99 ? -0.688 6.291 -4.224 1.00 65.00 99 ILE A N 1
ATOM 708 C CA . ILE A 1 99 ? -1.244 6.427 -2.866 1.00 65.00 99 ILE A CA 1
ATOM 709 C C . ILE A 1 99 ? -2.225 7.606 -2.800 1.00 65.00 99 ILE A C 1
ATOM 711 O O . ILE A 1 99 ? -3.319 7.435 -2.273 1.00 65.00 99 ILE A O 1
ATOM 715 N N . THR A 1 100 ? -1.876 8.776 -3.353 1.00 64.81 100 THR A N 1
ATOM 716 C CA . THR A 1 100 ? -2.775 9.946 -3.370 1.00 64.81 100 THR A CA 1
ATOM 717 C C . THR A 1 100 ? -4.075 9.667 -4.126 1.00 64.81 100 THR A C 1
ATOM 719 O O . THR A 1 100 ? -5.135 10.016 -3.626 1.00 64.81 100 THR A O 1
ATOM 722 N N . VAL A 1 101 ? -4.023 9.025 -5.299 1.00 70.31 101 VAL A N 1
ATOM 723 C CA . VAL A 1 101 ? -5.221 8.699 -6.096 1.00 70.31 101 VAL A CA 1
ATOM 724 C C . VAL A 1 101 ? -6.131 7.739 -5.340 1.00 70.31 101 VAL A C 1
ATOM 726 O O . VAL A 1 101 ? -7.310 8.031 -5.181 1.00 70.31 101 VAL A O 1
ATOM 729 N N . ILE A 1 102 ? -5.584 6.644 -4.803 1.00 67.75 102 ILE A N 1
ATOM 730 C CA . ILE A 1 102 ? -6.380 5.667 -4.048 1.00 67.75 102 ILE A CA 1
ATOM 731 C C . ILE A 1 102 ? -6.962 6.308 -2.784 1.00 67.75 102 ILE A C 1
ATOM 733 O O . ILE A 1 102 ? -8.090 6.014 -2.406 1.00 67.75 102 ILE A O 1
ATOM 737 N N . MET A 1 103 ? -6.219 7.211 -2.143 1.00 57.59 103 MET A N 1
ATOM 738 C CA . MET A 1 103 ? -6.714 7.962 -0.993 1.00 57.59 103 MET A CA 1
ATOM 739 C C . MET A 1 103 ? -7.845 8.927 -1.374 1.00 57.59 103 MET A C 1
ATOM 741 O O . MET A 1 103 ? -8.801 9.044 -0.616 1.00 57.59 103 MET A O 1
ATOM 745 N N . LEU A 1 104 ? -7.765 9.579 -2.538 1.00 63.25 104 LEU A N 1
ATOM 746 C CA . LEU A 1 104 ? -8.822 10.453 -3.051 1.00 63.25 104 LEU A CA 1
ATOM 747 C C . LEU A 1 104 ? -10.095 9.671 -3.413 1.00 63.25 104 LEU A C 1
ATOM 749 O O . LEU A 1 104 ? -11.189 10.196 -3.254 1.00 63.25 104 LEU A O 1
ATOM 753 N N . GLU A 1 105 ? -9.952 8.435 -3.900 1.00 56.56 105 GLU A N 1
ATOM 754 C CA . GLU A 1 105 ? -11.079 7.542 -4.210 1.00 56.56 105 GLU A CA 1
ATOM 755 C C . GLU A 1 105 ? -11.660 6.841 -2.969 1.00 56.56 105 GLU A C 1
ATOM 757 O O . GLU A 1 105 ? -12.788 6.353 -3.012 1.00 56.56 105 GLU A O 1
ATOM 762 N N . ALA A 1 106 ? -10.901 6.771 -1.872 1.00 54.06 106 ALA A N 1
ATOM 763 C CA . ALA A 1 106 ? -11.318 6.145 -0.617 1.00 54.06 106 ALA A CA 1
ATOM 764 C C . ALA A 1 106 ? -11.900 7.127 0.423 1.00 54.06 106 ALA A C 1
ATOM 766 O O . ALA A 1 106 ? -12.412 6.662 1.446 1.00 54.06 106 ALA A O 1
ATOM 767 N N . ALA A 1 107 ? -11.789 8.443 0.193 1.00 44.69 107 ALA A N 1
ATOM 768 C CA . ALA A 1 107 ? -12.351 9.516 1.025 1.00 44.69 107 ALA A CA 1
ATOM 769 C C . ALA A 1 107 ? -13.789 9.869 0.611 1.00 44.69 107 ALA A C 1
ATOM 771 O O . ALA A 1 107 ? -14.600 10.135 1.528 1.00 44.69 107 ALA A O 1
#